Protein AF-A0A956B7N5-F1 (afdb_monomer_lite)

Secondary structure (DSSP, 8-state):
----TTT-HHHHHHHHHT-HHHHHHHHHHHHHHHHHHHHH-EEETTEEEP---SHHHHHHHHHHHHHHHTSHHHHHH--SSS-HHHHHHHHHHHHHHHHHHHTSS----------TTSGGGS------

Structure (mmCIF, N/CA/C/O backbone):
data_AF-A0A956B7N5-F1
#
_entry.id   AF-A0A956B7N5-F1
#
loop_
_atom_site.group_PDB
_atom_site.id
_atom_site.type_symbol
_atom_site.label_atom_id
_atom_site.label_alt_id
_atom_site.label_comp_id
_atom_site.label_asym_id
_atom_site.label_entity_id
_atom_site.label_seq_id
_atom_site.pdbx_PDB_ins_code
_atom_site.Cartn_x
_atom_site.Cartn_y
_atom_site.Cartn_z
_atom_site.occupancy
_atom_site.B_iso_or_equiv
_atom_site.auth_seq_id
_atom_site.auth_comp_id
_atom_site.auth_asym_id
_atom_site.auth_atom_id
_atom_site.pdbx_PDB_model_num
ATOM 1 N N . MET A 1 1 ? -12.404 -10.753 -2.073 1.00 49.00 1 MET A N 1
ATOM 2 C CA . MET A 1 1 ? -13.148 -10.191 -0.926 1.00 49.00 1 MET A CA 1
ATOM 3 C C . MET A 1 1 ? -12.920 -8.699 -0.939 1.00 49.00 1 MET A C 1
ATOM 5 O O . MET A 1 1 ? -11.765 -8.299 -0.972 1.00 49.00 1 MET A O 1
ATOM 9 N N . ASP A 1 2 ? -13.985 -7.905 -0.953 1.00 65.06 2 ASP A N 1
ATOM 10 C CA . ASP A 1 2 ? -13.871 -6.448 -0.880 1.00 65.06 2 ASP A CA 1
ATOM 11 C C . ASP A 1 2 ? -13.526 -6.036 0.564 1.00 65.06 2 ASP A C 1
ATOM 13 O O . ASP A 1 2 ? -14.233 -6.387 1.518 1.00 65.06 2 ASP A O 1
ATOM 17 N N . ALA A 1 3 ? -12.398 -5.347 0.745 1.00 80.06 3 ALA A N 1
ATOM 18 C CA . ALA A 1 3 ? -11.988 -4.741 2.013 1.00 80.06 3 ALA A CA 1
ATOM 19 C C . ALA A 1 3 ? -12.164 -3.221 1.916 1.00 80.06 3 ALA A C 1
ATOM 21 O O . ALA A 1 3 ? -11.206 -2.451 1.948 1.00 80.06 3 ALA A O 1
ATOM 22 N N . ASP A 1 4 ? -13.412 -2.796 1.734 1.00 87.44 4 ASP A N 1
ATOM 23 C CA . ASP A 1 4 ? -13.752 -1.388 1.568 1.00 87.44 4 ASP A CA 1
ATOM 24 C C . ASP A 1 4 ? -13.764 -0.653 2.920 1.00 87.44 4 ASP A C 1
ATOM 26 O O . ASP A 1 4 ? -14.778 -0.585 3.619 1.00 87.44 4 ASP A O 1
ATOM 30 N N . LEU A 1 5 ? -12.617 -0.065 3.270 1.00 90.88 5 LEU A N 1
ATOM 31 C CA . LEU A 1 5 ? -12.435 0.736 4.485 1.00 90.88 5 LEU A CA 1
ATOM 32 C C . LEU A 1 5 ? -13.276 2.026 4.518 1.00 90.88 5 LEU A C 1
ATOM 34 O O . LEU A 1 5 ? -13.346 2.671 5.562 1.00 90.88 5 LEU A O 1
ATOM 38 N N . THR A 1 6 ? -13.888 2.437 3.401 1.00 91.25 6 THR A N 1
ATOM 39 C CA . THR A 1 6 ? -14.749 3.634 3.376 1.00 91.25 6 THR A CA 1
ATOM 40 C C . THR A 1 6 ? -16.164 3.344 3.865 1.00 91.25 6 THR A C 1
ATOM 42 O O . THR A 1 6 ? -16.835 4.233 4.390 1.00 91.25 6 THR A O 1
ATOM 45 N N . ARG A 1 7 ? -16.609 2.087 3.732 1.00 91.06 7 ARG A N 1
ATOM 46 C CA . ARG A 1 7 ? -17.961 1.640 4.095 1.00 91.06 7 ARG A CA 1
ATOM 47 C C . ARG A 1 7 ? -17.998 0.813 5.375 1.00 91.06 7 ARG A C 1
ATOM 49 O O . ARG A 1 7 ? -18.991 0.858 6.094 1.00 91.06 7 ARG A O 1
ATOM 56 N N . ASP A 1 8 ? -16.927 0.086 5.6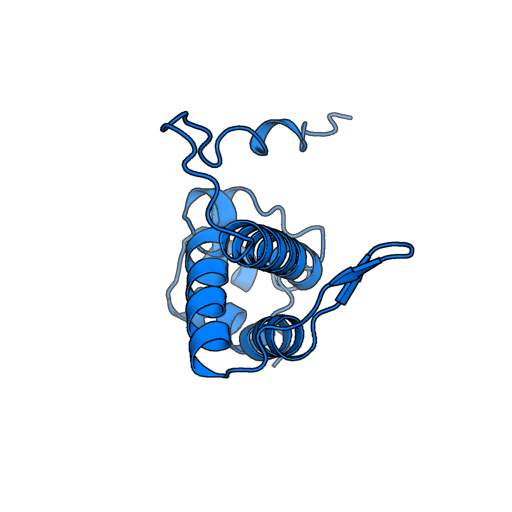79 1.00 94.06 8 ASP A N 1
ATOM 57 C CA . ASP A 1 8 ? -16.821 -0.758 6.871 1.00 94.06 8 ASP A CA 1
ATOM 58 C C . ASP A 1 8 ? -16.052 -0.020 7.984 1.00 94.06 8 ASP A C 1
ATOM 60 O O . ASP A 1 8 ? -14.822 -0.074 8.068 1.00 94.06 8 ASP A O 1
ATOM 64 N N . ARG A 1 9 ? -16.783 0.714 8.837 1.00 94.56 9 ARG A N 1
ATOM 65 C CA . ARG A 1 9 ? -16.188 1.486 9.947 1.00 94.56 9 ARG A CA 1
ATOM 66 C C . ARG A 1 9 ? -15.513 0.599 10.990 1.00 94.56 9 ARG A C 1
ATOM 68 O O . ARG A 1 9 ? -14.458 0.966 11.496 1.00 94.56 9 ARG A O 1
ATOM 75 N N . ALA A 1 10 ? -16.063 -0.585 11.253 1.00 96.00 10 ALA A N 1
ATOM 76 C CA . ALA A 1 10 ? -15.460 -1.533 12.183 1.00 96.00 10 ALA A CA 1
ATOM 77 C C . ALA A 1 10 ? -14.102 -2.027 11.663 1.00 96.00 10 ALA A C 1
ATOM 79 O O . ALA A 1 10 ? -13.125 -2.062 12.416 1.00 96.00 10 ALA A O 1
ATOM 80 N N . LEU A 1 11 ? -14.015 -2.341 10.365 1.00 96.31 11 LEU A N 1
ATOM 81 C CA . LEU A 1 11 ? -12.751 -2.696 9.724 1.00 96.31 11 LEU A CA 1
ATOM 82 C C . LEU A 1 11 ? -11.754 -1.534 9.739 1.00 96.31 11 LEU A C 1
ATOM 84 O O . LEU A 1 11 ? -10.579 -1.767 10.011 1.00 96.31 11 LEU A O 1
ATOM 88 N N . LEU A 1 12 ? -12.199 -0.302 9.475 1.00 96.19 12 LEU A N 1
ATOM 89 C CA . LEU A 1 12 ? -11.347 0.890 9.535 1.00 96.19 12 LEU A CA 1
ATOM 90 C C . LEU A 1 12 ? -10.744 1.098 10.927 1.00 96.19 12 LEU A C 1
ATOM 92 O O . LEU A 1 12 ? -9.540 1.330 11.048 1.00 96.19 12 LEU A O 1
ATOM 96 N N . ASP A 1 13 ? -11.551 0.984 11.975 1.00 97.25 13 ASP A N 1
ATOM 97 C CA . ASP A 1 13 ? -11.079 1.181 13.342 1.00 97.25 13 ASP A CA 1
ATOM 98 C C . ASP A 1 13 ? -10.122 0.062 13.775 1.00 97.25 13 ASP A C 1
ATOM 100 O O . ASP A 1 13 ? -9.075 0.332 14.368 1.00 97.25 13 ASP A O 1
ATOM 104 N N . ALA A 1 14 ? -10.421 -1.191 13.418 1.00 97.50 14 ALA A N 1
ATOM 105 C CA . ALA A 1 14 ? -9.526 -2.325 13.650 1.00 97.50 14 ALA A CA 1
ATOM 106 C C . ALA A 1 14 ? -8.203 -2.184 12.872 1.00 97.50 14 ALA A C 1
ATOM 108 O O . ALA A 1 14 ? -7.122 -2.452 13.403 1.00 97.50 14 ALA A O 1
ATOM 109 N N . PHE A 1 15 ? -8.270 -1.696 11.630 1.00 97.50 15 PHE A N 1
ATOM 110 C CA . PHE A 1 15 ? -7.106 -1.391 10.804 1.00 97.50 15 PHE A CA 1
ATOM 111 C C . PHE A 1 15 ? -6.232 -0.304 11.446 1.00 97.50 15 PHE A C 1
ATOM 113 O O . PHE A 1 15 ? -5.025 -0.496 11.603 1.00 97.50 15 PHE A O 1
ATOM 120 N N . ARG A 1 16 ? -6.832 0.800 11.910 1.00 96.69 16 ARG A N 1
ATOM 121 C CA . ARG A 1 16 ? -6.132 1.879 12.630 1.00 96.69 16 ARG A CA 1
ATOM 122 C C . ARG A 1 16 ? -5.418 1.361 13.877 1.00 96.69 16 ARG A C 1
ATOM 124 O O . ARG A 1 16 ? -4.230 1.636 14.055 1.00 96.69 16 ARG A O 1
ATOM 131 N N . ARG A 1 17 ? -6.094 0.527 14.675 1.00 97.44 17 ARG A N 1
ATOM 132 C CA . ARG A 1 17 ? -5.514 -0.136 15.858 1.00 97.44 17 ARG A CA 1
ATOM 133 C C . ARG A 1 17 ? -4.409 -1.145 15.528 1.00 97.44 17 ARG A C 1
ATOM 135 O O . ARG A 1 17 ? -3.662 -1.531 16.420 1.00 97.44 17 ARG A O 1
ATOM 142 N N . GLY A 1 18 ? -4.255 -1.543 14.264 1.00 97.31 18 GLY A N 1
ATOM 143 C CA . GLY A 1 18 ? -3.255 -2.525 13.844 1.00 97.31 18 GLY A CA 1
ATOM 144 C C . GLY A 1 18 ? -3.634 -3.962 14.182 1.00 97.31 18 GLY A C 1
ATOM 145 O O . GLY A 1 18 ? -2.755 -4.804 14.353 1.00 97.31 18 GLY A O 1
ATOM 146 N N . GLU A 1 19 ? -4.929 -4.258 14.287 1.00 98.38 19 GLU A N 1
ATOM 147 C CA . GLU A 1 19 ? -5.392 -5.615 14.554 1.00 98.38 19 GLU A CA 1
ATOM 148 C C . GLU A 1 19 ? -5.009 -6.557 13.409 1.00 98.38 19 GLU A C 1
ATOM 150 O O . GLU A 1 19 ? -5.345 -6.322 12.245 1.00 98.38 19 GLU A O 1
ATOM 155 N N . ARG A 1 20 ? -4.339 -7.667 13.745 1.00 97.62 20 ARG A N 1
ATOM 156 C CA . ARG A 1 20 ? -3.770 -8.604 12.764 1.00 97.62 20 ARG A CA 1
ATOM 157 C C . ARG A 1 20 ? -4.786 -9.073 11.720 1.00 97.62 20 ARG A C 1
ATOM 159 O O . ARG A 1 20 ? -4.464 -9.101 10.538 1.00 97.62 20 ARG A O 1
ATOM 166 N N . ALA A 1 21 ? -6.007 -9.406 12.139 1.00 97.19 21 ALA A N 1
ATOM 167 C CA . ALA A 1 21 ? -7.054 -9.879 11.232 1.00 97.19 21 ALA A CA 1
ATOM 168 C C . ALA A 1 21 ? -7.506 -8.799 10.231 1.00 97.19 21 ALA A C 1
ATOM 170 O O . ALA A 1 21 ? -7.747 -9.102 9.061 1.00 97.19 21 ALA A O 1
ATOM 171 N N . ALA A 1 22 ? -7.578 -7.535 10.662 1.00 97.50 22 ALA A N 1
ATOM 172 C CA . ALA A 1 22 ? -7.911 -6.417 9.785 1.00 97.50 22 ALA A CA 1
ATOM 173 C C . ALA A 1 22 ? -6.785 -6.152 8.776 1.00 97.50 22 ALA A C 1
ATOM 175 O O . ALA A 1 22 ? -7.054 -6.036 7.581 1.00 97.50 22 ALA A O 1
ATOM 176 N N . LEU A 1 23 ? -5.526 -6.138 9.235 1.00 97.69 23 LEU A N 1
ATOM 177 C CA . LEU A 1 23 ? -4.354 -6.000 8.362 1.00 97.69 23 LEU A CA 1
ATOM 178 C C . LEU A 1 23 ? -4.298 -7.117 7.313 1.00 97.69 23 LEU A C 1
ATOM 180 O O . LEU A 1 23 ? -4.106 -6.844 6.133 1.00 97.69 23 LEU A O 1
ATOM 184 N N . GLU A 1 24 ? -4.523 -8.366 7.721 1.00 97.94 24 GLU A N 1
ATOM 185 C CA . GLU A 1 24 ? -4.544 -9.531 6.830 1.00 97.94 24 GLU A CA 1
ATOM 186 C C . GLU A 1 24 ? -5.658 -9.428 5.776 1.00 97.94 24 GLU A C 1
ATOM 188 O O . GLU A 1 24 ? -5.427 -9.711 4.597 1.00 97.94 24 GLU A O 1
ATOM 193 N N . ARG A 1 25 ? -6.856 -8.973 6.169 1.00 97.38 25 ARG A N 1
ATOM 194 C CA . ARG A 1 25 ? -7.982 -8.758 5.246 1.00 97.38 25 ARG A CA 1
ATOM 195 C C . ARG A 1 25 ? -7.664 -7.674 4.214 1.00 97.38 25 ARG A C 1
ATOM 197 O O . ARG A 1 25 ? -7.897 -7.894 3.026 1.00 97.38 25 ARG A O 1
ATOM 204 N N . VAL A 1 26 ? -7.108 -6.542 4.649 1.00 97.12 26 VAL A N 1
ATOM 205 C CA . VAL A 1 26 ? -6.705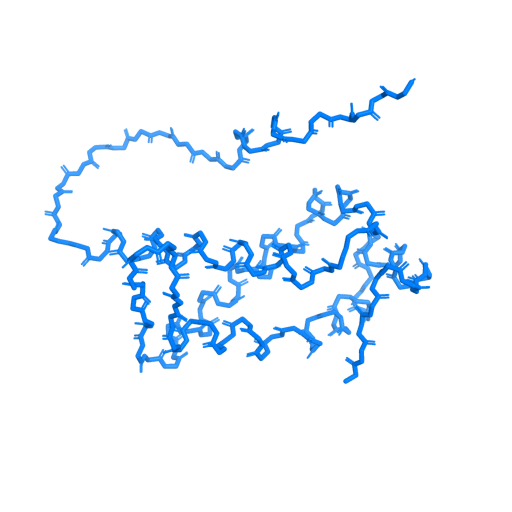 -5.437 3.759 1.00 97.12 26 VAL A CA 1
ATOM 206 C C . VAL A 1 26 ? -5.560 -5.867 2.838 1.00 97.12 26 VAL A C 1
ATOM 208 O O . VAL A 1 26 ? -5.599 -5.588 1.643 1.00 97.12 26 VAL A O 1
ATOM 211 N N . TYR A 1 27 ? -4.577 -6.609 3.356 1.00 97.56 27 TYR A N 1
ATOM 212 C CA . TYR A 1 27 ? -3.475 -7.157 2.565 1.00 97.56 27 TYR A CA 1
ATOM 213 C C . TYR A 1 27 ? -3.988 -8.055 1.437 1.00 97.56 27 TYR A C 1
ATOM 215 O O . TYR A 1 27 ? -3.713 -7.798 0.265 1.00 97.56 27 TYR A O 1
ATOM 223 N N . ARG A 1 28 ? -4.803 -9.065 1.768 1.00 97.00 28 ARG A N 1
ATOM 224 C CA . ARG A 1 28 ? -5.354 -10.006 0.780 1.00 97.00 28 ARG A CA 1
ATOM 225 C C . ARG A 1 28 ? -6.215 -9.324 -0.278 1.00 97.00 28 ARG A C 1
ATOM 227 O O . ARG A 1 28 ? -6.249 -9.790 -1.410 1.00 97.00 28 ARG A O 1
ATOM 234 N N . ALA A 1 29 ? -6.909 -8.245 0.075 1.00 96.62 29 ALA A N 1
ATOM 235 C CA . ALA A 1 29 ? -7.736 -7.505 -0.872 1.00 96.62 29 ALA A CA 1
ATOM 236 C C . ALA A 1 29 ? -6.921 -6.719 -1.912 1.00 96.62 29 ALA A C 1
ATOM 238 O O . ALA A 1 29 ? -7.466 -6.377 -2.960 1.00 96.62 29 ALA A O 1
ATOM 239 N N . HIS A 1 30 ? -5.644 -6.424 -1.644 1.00 97.06 30 HIS A N 1
ATOM 240 C CA . HIS A 1 30 ? -4.867 -5.492 -2.466 1.00 97.06 30 HIS A CA 1
ATOM 241 C C . HIS A 1 30 ? -3.518 -6.010 -2.969 1.00 97.06 30 HIS A C 1
ATOM 243 O O . HIS A 1 30 ? -2.953 -5.404 -3.879 1.00 97.06 30 HIS A O 1
ATOM 249 N N . VAL A 1 31 ? -2.993 -7.109 -2.423 1.00 97.38 31 VAL A N 1
ATOM 250 C CA . VAL A 1 31 ? -1.677 -7.640 -2.812 1.00 97.38 31 VAL A CA 1
ATOM 251 C C . VAL A 1 31 ? -1.573 -7.884 -4.322 1.00 97.38 31 VAL A C 1
ATOM 253 O O . VAL A 1 31 ? -0.607 -7.448 -4.946 1.00 97.38 31 VAL A O 1
ATOM 256 N N . ASP A 1 32 ? -2.606 -8.458 -4.941 1.00 96.44 32 ASP A N 1
ATOM 257 C CA . ASP A 1 32 ? -2.592 -8.751 -6.376 1.00 96.44 32 ASP A CA 1
ATOM 258 C C . ASP A 1 32 ? -2.555 -7.487 -7.244 1.00 96.44 32 ASP A C 1
ATOM 260 O O . ASP A 1 32 ? -1.979 -7.496 -8.330 1.00 96.44 32 ASP A O 1
ATOM 264 N N . ASP A 1 33 ? -3.181 -6.395 -6.799 1.00 96.94 33 ASP A N 1
ATOM 265 C CA . ASP A 1 33 ? -3.151 -5.117 -7.515 1.00 96.94 33 ASP A CA 1
ATOM 266 C C . ASP A 1 33 ? -1.747 -4.507 -7.511 1.00 96.94 33 ASP A C 1
ATOM 268 O O . ASP A 1 33 ? -1.287 -3.993 -8.533 1.00 96.94 33 ASP A O 1
ATOM 272 N N . VAL A 1 34 ? -1.062 -4.591 -6.369 1.00 98.19 34 VAL A N 1
ATOM 273 C CA . VAL A 1 34 ? 0.307 -4.093 -6.200 1.00 98.19 34 VAL A CA 1
ATOM 274 C C . VAL A 1 34 ? 1.279 -4.920 -7.044 1.00 98.19 34 VAL A C 1
ATOM 276 O O . VAL A 1 34 ? 2.038 -4.357 -7.834 1.00 98.19 34 VAL A O 1
ATOM 279 N N . VAL A 1 35 ? 1.195 -6.252 -6.968 1.00 97.44 35 VAL A N 1
ATOM 280 C CA . VAL A 1 35 ? 2.033 -7.154 -7.773 1.00 97.44 35 VAL A CA 1
ATOM 281 C C . VAL A 1 35 ? 1.787 -6.946 -9.269 1.00 97.44 35 VAL A C 1
ATOM 283 O O . VAL A 1 35 ? 2.742 -6.863 -10.042 1.00 97.44 35 VAL A O 1
ATOM 286 N N . ARG A 1 36 ? 0.525 -6.804 -9.704 1.00 96.69 36 ARG A N 1
ATOM 287 C CA . ARG A 1 36 ? 0.198 -6.501 -11.109 1.00 96.69 36 ARG A CA 1
ATOM 288 C C . ARG A 1 36 ? 0.825 -5.188 -11.569 1.00 96.69 36 ARG A C 1
ATOM 290 O O . ARG A 1 36 ? 1.362 -5.141 -12.676 1.00 96.69 36 ARG A O 1
ATOM 297 N N . LEU A 1 37 ? 0.792 -4.147 -10.736 1.00 97.56 37 LEU A N 1
ATOM 298 C CA . LEU A 1 37 ? 1.426 -2.869 -11.054 1.00 97.56 37 LEU A CA 1
ATOM 299 C C . LEU A 1 37 ? 2.938 -3.028 -11.243 1.00 97.56 37 LEU A C 1
ATOM 301 O O . LEU A 1 37 ? 3.470 -2.549 -12.241 1.00 97.56 37 LEU A O 1
ATOM 305 N N . PHE A 1 38 ? 3.631 -3.731 -10.345 1.00 97.69 38 PHE A N 1
ATOM 306 C CA . PHE A 1 38 ? 5.077 -3.942 -10.481 1.00 97.69 38 PHE A CA 1
ATOM 307 C C . PHE A 1 38 ? 5.449 -4.828 -11.667 1.00 97.69 38 PHE A C 1
ATOM 309 O O . PHE A 1 38 ? 6.453 -4.577 -12.333 1.00 97.69 38 PHE A O 1
ATOM 316 N N . ARG A 1 39 ? 4.619 -5.823 -11.986 1.00 96.06 39 ARG A N 1
ATOM 317 C CA . ARG A 1 39 ? 4.849 -6.713 -13.125 1.00 96.06 39 ARG A CA 1
ATOM 318 C C . ARG A 1 39 ? 4.700 -5.994 -14.463 1.00 96.06 39 ARG A C 1
ATOM 320 O O . ARG A 1 39 ? 5.494 -6.227 -15.371 1.00 96.06 39 ARG A O 1
ATOM 327 N N . HIS A 1 40 ? 3.680 -5.150 -14.602 1.00 95.19 40 HIS A N 1
ATOM 328 C CA . HIS A 1 40 ? 3.313 -4.553 -15.890 1.00 95.19 40 HIS A CA 1
ATOM 329 C C . HIS A 1 40 ? 3.792 -3.110 -16.073 1.00 95.19 40 HIS A C 1
ATOM 331 O O . HIS A 1 40 ? 3.817 -2.615 -17.205 1.00 95.19 40 HIS A O 1
ATOM 337 N N . GLY A 1 41 ? 4.184 -2.446 -14.986 1.00 95.12 41 GLY A N 1
ATOM 338 C CA . GLY A 1 41 ? 4.428 -1.013 -14.979 1.00 95.12 41 GLY A CA 1
ATOM 339 C C . GLY A 1 41 ? 3.127 -0.221 -15.124 1.00 95.12 41 GLY A C 1
ATOM 340 O O . GLY A 1 41 ? 2.024 -0.730 -14.908 1.00 95.12 41 GLY A O 1
ATOM 341 N N . PHE A 1 42 ? 3.248 1.054 -15.481 1.00 95.06 42 PHE A N 1
ATOM 342 C CA . PHE A 1 42 ? 2.101 1.945 -15.655 1.00 95.06 42 PHE A CA 1
ATOM 343 C C . PHE A 1 42 ? 2.425 3.106 -16.599 1.00 95.06 42 PHE A C 1
ATOM 345 O O . PHE A 1 42 ? 3.579 3.357 -16.938 1.00 95.06 42 PHE A O 1
ATOM 352 N N . VAL A 1 43 ? 1.387 3.820 -17.027 1.00 93.81 43 VAL A N 1
ATOM 353 C CA . VAL A 1 43 ? 1.511 5.068 -17.789 1.00 93.81 43 VAL A CA 1
ATOM 354 C C . VAL A 1 43 ? 1.315 6.247 -16.838 1.00 93.81 43 VAL A C 1
ATOM 356 O O . VAL A 1 43 ? 0.412 6.220 -15.999 1.00 93.81 43 VAL A O 1
ATOM 359 N N . ALA A 1 44 ? 2.165 7.265 -16.961 1.00 87.12 44 ALA A N 1
ATOM 360 C CA . ALA A 1 44 ? 2.102 8.508 -16.203 1.00 87.12 44 ALA A CA 1
ATOM 361 C C . ALA A 1 44 ? 2.235 9.695 -17.168 1.00 87.12 44 ALA A C 1
ATOM 363 O O . ALA A 1 44 ? 3.332 10.022 -17.619 1.00 87.12 44 ALA A O 1
ATOM 364 N N . GLY A 1 45 ? 1.102 10.315 -17.511 1.00 90.12 45 GLY A N 1
ATOM 365 C CA . GLY A 1 45 ? 1.051 11.309 -18.585 1.00 90.12 45 GLY A CA 1
ATOM 366 C C . GLY A 1 45 ? 1.437 10.677 -19.923 1.00 90.12 45 GLY A C 1
ATOM 367 O O . GLY A 1 45 ? 0.871 9.657 -20.308 1.00 90.12 45 GLY A O 1
ATOM 368 N N . GLU A 1 46 ? 2.424 11.259 -20.599 1.00 90.25 46 GLU A N 1
ATOM 369 C CA . GLU A 1 46 ? 2.956 10.761 -21.877 1.00 90.25 46 GLU A CA 1
ATOM 370 C C . GLU A 1 46 ? 4.051 9.692 -21.703 1.00 90.25 46 GLU A C 1
ATOM 372 O O . GLU A 1 46 ? 4.439 9.031 -22.665 1.00 90.25 46 GLU A O 1
ATOM 377 N N . ALA A 1 47 ? 4.549 9.486 -20.478 1.00 89.62 47 ALA A N 1
ATOM 378 C CA . ALA A 1 47 ? 5.634 8.553 -20.200 1.00 89.62 47 ALA A CA 1
ATOM 379 C C . ALA A 1 47 ? 5.120 7.164 -19.787 1.00 89.62 47 ALA A C 1
ATOM 381 O O . ALA A 1 47 ? 4.151 7.024 -19.033 1.00 89.62 47 ALA A O 1
ATOM 382 N N . ARG A 1 48 ? 5.826 6.114 -20.224 1.00 93.44 48 ARG A N 1
ATOM 383 C CA . ARG A 1 48 ? 5.612 4.733 -19.769 1.00 93.44 48 ARG A CA 1
ATOM 384 C C . ARG A 1 48 ? 6.694 4.335 -18.769 1.00 93.44 48 ARG A C 1
ATOM 386 O O . ARG A 1 48 ? 7.874 4.325 -19.102 1.00 93.44 48 ARG A O 1
ATOM 393 N N . VAL A 1 49 ? 6.277 3.949 -17.568 1.00 93.25 49 VAL A N 1
ATOM 394 C CA . VAL A 1 49 ? 7.146 3.352 -16.549 1.00 93.25 49 VAL A CA 1
ATOM 395 C C . VAL A 1 49 ? 7.156 1.841 -16.759 1.00 93.25 49 VAL A C 1
ATOM 397 O O . VAL A 1 49 ? 6.097 1.209 -16.776 1.00 93.25 49 VAL A O 1
ATOM 400 N N . ALA A 1 50 ? 8.341 1.263 -16.954 1.00 93.62 50 ALA A N 1
ATOM 401 C CA . ALA A 1 50 ? 8.505 -0.176 -17.133 1.00 93.62 50 ALA A CA 1
ATOM 402 C C . ALA A 1 50 ? 8.213 -0.948 -15.832 1.00 93.62 50 ALA A C 1
ATOM 404 O O . ALA A 1 50 ? 8.422 -0.438 -14.735 1.00 93.62 50 ALA A O 1
ATOM 405 N N . GLY A 1 51 ? 7.730 -2.185 -15.960 1.00 94.69 51 GLY A N 1
ATOM 406 C CA . GLY A 1 51 ? 7.654 -3.123 -14.837 1.00 94.69 51 GLY A CA 1
ATOM 407 C C . GLY A 1 51 ? 9.012 -3.764 -14.526 1.00 94.69 51 GLY A C 1
ATOM 408 O O . GLY A 1 51 ? 9.975 -3.590 -15.270 1.00 94.69 51 GLY A O 1
ATOM 409 N N . LEU A 1 52 ? 9.081 -4.544 -13.447 1.00 90.69 52 LEU A N 1
ATOM 410 C CA . LEU A 1 52 ? 10.320 -5.187 -12.984 1.00 90.69 52 LEU A CA 1
ATOM 411 C C . LEU A 1 52 ? 10.671 -6.477 -13.741 1.00 90.69 52 LEU A C 1
ATOM 413 O O . LEU A 1 52 ? 11.802 -6.943 -13.636 1.00 90.69 52 LEU A O 1
ATOM 417 N N . GLY A 1 53 ? 9.723 -7.059 -14.486 1.00 81.31 53 GLY A N 1
ATOM 418 C CA . GLY A 1 53 ? 9.907 -8.262 -15.316 1.00 81.31 53 GLY A CA 1
ATOM 419 C C . GLY A 1 53 ? 10.115 -9.579 -14.552 1.00 81.31 53 GLY A C 1
ATOM 420 O O . GLY A 1 53 ? 9.767 -10.634 -15.074 1.00 81.31 53 GLY A O 1
ATOM 421 N N . ASP A 1 54 ? 10.613 -9.511 -13.320 1.00 89.50 54 ASP A N 1
ATOM 422 C CA . ASP A 1 54 ? 10.906 -10.632 -12.429 1.00 89.50 54 ASP A CA 1
ATOM 423 C C . ASP A 1 54 ? 9.950 -10.674 -11.222 1.00 89.50 54 ASP A C 1
ATOM 425 O O . ASP A 1 54 ? 9.598 -9.633 -10.658 1.00 89.50 54 ASP A O 1
ATOM 429 N N . LEU A 1 55 ? 9.520 -11.879 -10.832 1.00 91.00 55 LEU A N 1
ATOM 430 C CA . LEU A 1 55 ? 8.542 -12.071 -9.759 1.00 91.00 55 LEU A CA 1
ATOM 431 C C . LEU A 1 55 ? 9.143 -11.794 -8.380 1.00 91.00 55 LEU A C 1
ATOM 433 O O . LEU A 1 55 ? 8.475 -11.153 -7.569 1.00 91.00 55 LEU A O 1
ATOM 437 N N . ASP A 1 56 ? 10.382 -12.212 -8.125 1.00 93.88 56 ASP A N 1
ATOM 438 C CA . ASP A 1 56 ? 11.010 -12.046 -6.811 1.00 93.88 56 ASP A CA 1
ATOM 439 C C . ASP A 1 56 ? 11.172 -10.560 -6.478 1.00 93.88 56 ASP A C 1
ATOM 441 O O . ASP A 1 56 ? 10.748 -10.107 -5.413 1.00 93.88 56 ASP A O 1
ATOM 445 N N . ARG A 1 57 ? 11.627 -9.758 -7.449 1.00 93.25 57 ARG A N 1
ATOM 446 C CA . ARG A 1 57 ? 11.668 -8.289 -7.328 1.00 93.25 57 ARG A CA 1
ATOM 447 C C . ARG A 1 57 ? 10.291 -7.659 -7.111 1.00 93.25 57 ARG A C 1
ATOM 449 O O . ARG A 1 57 ? 10.174 -6.658 -6.405 1.00 93.25 57 ARG A O 1
ATOM 456 N N . CYS A 1 58 ? 9.238 -8.208 -7.722 1.00 96.12 58 CYS A N 1
ATOM 457 C CA . CYS A 1 58 ? 7.875 -7.726 -7.485 1.00 96.12 58 CYS A CA 1
ATOM 458 C C . CYS A 1 58 ? 7.426 -8.009 -6.048 1.00 96.12 58 CYS A C 1
ATOM 460 O O . CYS A 1 58 ? 6.796 -7.149 -5.433 1.00 96.12 58 CYS A O 1
ATOM 462 N N . LEU A 1 59 ? 7.724 -9.197 -5.516 1.00 95.62 59 LEU A N 1
ATOM 463 C CA . LEU A 1 59 ? 7.354 -9.588 -4.155 1.00 95.62 59 LEU A CA 1
ATOM 464 C C . LEU A 1 59 ? 8.124 -8.780 -3.105 1.00 95.62 59 LEU A C 1
ATOM 466 O O . LEU A 1 59 ? 7.514 -8.331 -2.135 1.00 95.62 59 LEU A O 1
ATOM 470 N N . GLU A 1 60 ? 9.411 -8.521 -3.341 1.00 95.69 60 GLU A N 1
ATOM 471 C CA . GLU A 1 60 ? 10.253 -7.647 -2.515 1.00 95.69 60 GLU A CA 1
ATOM 472 C C . GLU A 1 60 ? 9.642 -6.241 -2.391 1.00 95.69 60 GLU A C 1
ATOM 474 O O . GLU A 1 60 ? 9.270 -5.815 -1.297 1.00 95.69 60 GLU A O 1
ATOM 479 N N . LEU A 1 61 ? 9.407 -5.551 -3.515 1.00 96.62 61 LEU A N 1
ATOM 480 C CA . LEU A 1 61 ? 8.804 -4.212 -3.479 1.00 96.62 61 LEU A CA 1
ATOM 481 C C . LEU A 1 61 ? 7.370 -4.223 -2.933 1.00 96.62 61 LEU A C 1
ATOM 483 O O . LEU A 1 61 ? 6.916 -3.244 -2.339 1.00 96.62 61 LEU A O 1
ATOM 487 N N . THR A 1 62 ? 6.633 -5.319 -3.122 1.00 98.06 62 THR A N 1
ATOM 488 C CA . THR A 1 62 ? 5.298 -5.475 -2.531 1.00 98.06 62 THR A CA 1
ATOM 489 C C . THR A 1 62 ? 5.380 -5.495 -1.009 1.00 98.06 62 THR A C 1
ATOM 491 O O . THR A 1 62 ? 4.560 -4.849 -0.357 1.00 98.06 62 THR A O 1
ATOM 494 N N . GLN A 1 63 ? 6.371 -6.176 -0.429 1.00 97.00 63 GLN A N 1
ATOM 495 C CA . GLN A 1 63 ? 6.589 -6.152 1.014 1.00 97.00 63 GLN A CA 1
ATOM 496 C C . GLN A 1 63 ? 6.835 -4.720 1.507 1.00 97.00 63 GLN A C 1
ATOM 498 O O . GLN A 1 63 ? 6.161 -4.287 2.443 1.00 97.00 63 GLN A O 1
ATOM 503 N N . ASP A 1 64 ? 7.690 -3.953 0.828 1.00 97.69 64 ASP A N 1
ATOM 504 C CA . ASP A 1 64 ? 7.974 -2.555 1.178 1.00 97.69 64 ASP A CA 1
ATOM 505 C C . ASP A 1 64 ? 6.734 -1.656 1.131 1.00 97.69 64 ASP A C 1
ATOM 507 O O . ASP A 1 64 ? 6.536 -0.812 2.013 1.00 97.69 64 ASP A O 1
ATOM 511 N N . VAL A 1 65 ? 5.859 -1.851 0.137 1.00 98.19 65 VAL A N 1
ATOM 512 C CA . VAL A 1 65 ? 4.574 -1.138 0.056 1.00 98.19 65 VAL A CA 1
ATOM 513 C C . VAL A 1 65 ? 3.762 -1.365 1.326 1.00 98.19 65 VAL A C 1
ATOM 515 O O . VAL A 1 65 ? 3.291 -0.401 1.932 1.00 98.19 65 VAL A O 1
ATOM 518 N N . PHE A 1 66 ? 3.606 -2.622 1.746 1.00 97.94 66 PHE A N 1
ATOM 519 C CA . PHE A 1 66 ? 2.797 -2.952 2.916 1.00 97.94 66 PHE A CA 1
ATOM 520 C C . PHE A 1 66 ? 3.476 -2.572 4.233 1.00 97.94 66 PHE A C 1
ATOM 522 O O . PHE A 1 66 ? 2.775 -2.138 5.142 1.00 97.94 66 PHE A O 1
ATOM 529 N N . LEU A 1 67 ? 4.808 -2.622 4.335 1.00 97.56 67 LEU A N 1
ATOM 530 C CA . LEU A 1 67 ? 5.535 -2.101 5.499 1.00 97.56 67 LEU A CA 1
ATOM 531 C C . LEU A 1 67 ? 5.268 -0.602 5.702 1.00 97.56 67 LEU A C 1
ATOM 533 O O . LEU A 1 67 ? 4.986 -0.166 6.819 1.00 97.56 67 LEU A O 1
ATOM 537 N N . ARG A 1 68 ? 5.284 0.186 4.619 1.00 97.19 68 ARG A N 1
ATOM 538 C CA . ARG A 1 68 ? 4.976 1.626 4.663 1.00 97.19 68 ARG A CA 1
ATOM 539 C C . ARG A 1 68 ? 3.497 1.881 4.952 1.00 97.19 68 ARG A C 1
ATOM 541 O O . ARG A 1 68 ? 3.167 2.625 5.878 1.00 97.19 68 ARG A O 1
ATOM 548 N N . ALA A 1 69 ? 2.611 1.242 4.189 1.00 97.00 69 ALA A N 1
ATOM 549 C CA . ALA A 1 69 ? 1.165 1.454 4.256 1.00 97.00 69 ALA A CA 1
ATOM 550 C C . ALA A 1 69 ? 0.543 0.963 5.572 1.00 97.00 69 ALA A C 1
ATOM 552 O O . ALA A 1 69 ? -0.469 1.505 6.019 1.00 97.00 69 ALA A O 1
ATOM 553 N N . PHE A 1 70 ? 1.142 -0.053 6.200 1.00 97.69 70 PHE A N 1
A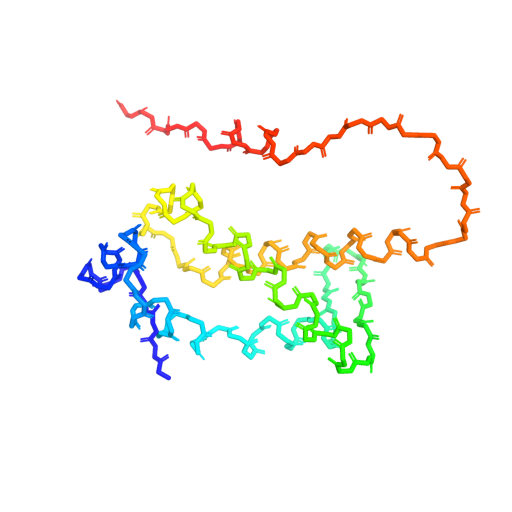TOM 554 C CA . PHE A 1 70 ? 0.728 -0.568 7.502 1.00 97.69 70 PHE A CA 1
ATOM 555 C C . PHE A 1 70 ? 1.602 -0.038 8.637 1.00 97.69 70 PHE A C 1
ATOM 557 O O . PHE A 1 70 ? 1.512 -0.563 9.739 1.00 97.69 70 PHE A O 1
ATOM 564 N N . SER A 1 71 ? 2.418 0.998 8.445 1.00 97.12 71 SER A N 1
ATOM 565 C CA . SER A 1 71 ? 3.084 1.650 9.579 1.00 97.12 71 SER A CA 1
ATOM 566 C C . SER A 1 71 ? 2.046 2.281 10.529 1.00 97.12 71 SER A C 1
ATOM 568 O O . SER A 1 71 ? 0.989 2.719 10.066 1.00 97.12 71 SER A O 1
ATOM 570 N N . PRO A 1 72 ? 2.298 2.361 11.852 1.00 96.56 72 PRO A N 1
ATOM 571 C CA . PRO A 1 72 ? 1.352 2.975 12.790 1.00 96.56 72 PRO A CA 1
ATOM 572 C C . PRO A 1 72 ? 0.898 4.379 12.364 1.00 96.56 72 PRO A C 1
ATOM 574 O O . PRO A 1 72 ? -0.295 4.670 12.402 1.00 96.56 72 PRO A O 1
ATOM 577 N N . ALA A 1 73 ? 1.830 5.206 11.877 1.00 94.25 73 ALA A N 1
ATOM 578 C CA . ALA A 1 73 ? 1.543 6.549 11.380 1.00 94.25 73 ALA A CA 1
ATOM 579 C C . ALA A 1 73 ? 0.637 6.535 10.136 1.00 94.25 73 ALA A C 1
ATOM 581 O O . ALA A 1 73 ? -0.358 7.256 10.095 1.00 94.25 73 ALA A O 1
ATOM 582 N N . ALA A 1 74 ? 0.930 5.680 9.148 1.00 94.19 74 ALA A N 1
ATOM 583 C CA . ALA A 1 74 ? 0.121 5.564 7.934 1.00 94.19 74 ALA A CA 1
ATOM 584 C C . ALA A 1 74 ? -1.314 5.109 8.231 1.00 94.19 74 ALA A C 1
ATOM 586 O O . ALA A 1 74 ? -2.268 5.670 7.692 1.00 94.19 74 ALA A O 1
ATOM 587 N N . ARG A 1 75 ? -1.480 4.121 9.119 1.00 95.81 75 ARG A N 1
ATOM 588 C CA . ARG A 1 75 ? -2.813 3.627 9.489 1.00 95.81 75 ARG A CA 1
ATOM 589 C C . ARG A 1 75 ? -3.607 4.676 10.257 1.00 95.81 75 ARG A C 1
ATOM 591 O O . ARG A 1 75 ? -4.778 4.868 9.950 1.00 95.81 75 ARG A O 1
ATOM 598 N N . ALA A 1 76 ? -2.977 5.362 11.213 1.00 92.00 76 ALA A N 1
ATOM 599 C CA . ALA A 1 76 ? -3.616 6.425 11.986 1.00 92.00 76 ALA A CA 1
ATOM 600 C C . ALA A 1 76 ? -4.026 7.622 11.110 1.00 92.00 76 ALA A C 1
ATOM 602 O O . ALA A 1 76 ? -5.098 8.183 11.315 1.00 92.00 76 ALA A O 1
ATOM 603 N N . GLY A 1 77 ? -3.203 7.981 10.119 1.00 90.00 77 GLY A N 1
ATOM 604 C CA . GLY A 1 77 ? -3.458 9.105 9.214 1.00 90.00 77 GLY A CA 1
ATOM 605 C C . GLY A 1 77 ? -4.480 8.833 8.105 1.00 90.00 77 GLY A C 1
ATOM 606 O O . GLY A 1 77 ? -4.937 9.773 7.461 1.00 90.00 77 GLY A O 1
ATOM 607 N N . TYR A 1 78 ? -4.859 7.578 7.853 1.00 91.06 78 TYR A N 1
ATOM 608 C CA . TYR A 1 78 ? -5.863 7.263 6.838 1.00 91.06 78 TYR A CA 1
ATOM 609 C C . TYR A 1 78 ? -7.276 7.578 7.351 1.00 91.06 78 TYR A C 1
ATOM 611 O O . TYR A 1 78 ? -7.751 6.968 8.311 1.00 91.06 78 TYR A O 1
ATOM 619 N N . ASP A 1 79 ? -7.956 8.524 6.698 1.00 87.50 79 ASP A N 1
ATOM 620 C CA . ASP A 1 79 ? -9.253 9.085 7.106 1.00 87.50 79 ASP A CA 1
ATOM 621 C C . ASP A 1 79 ? -10.458 8.154 6.856 1.00 87.50 79 ASP A C 1
ATOM 623 O O . ASP A 1 79 ? -11.473 8.252 7.550 1.00 87.50 79 ASP A O 1
A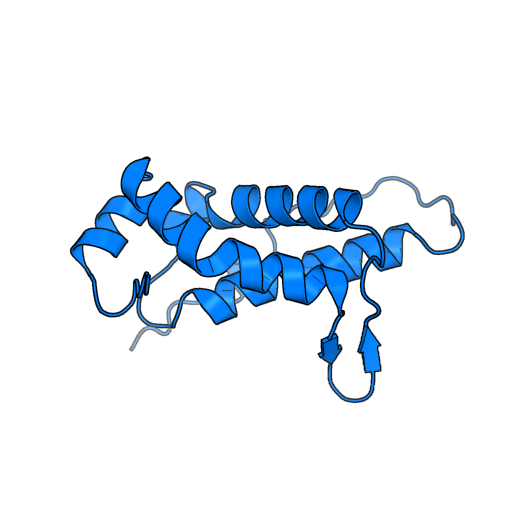TOM 627 N N . GLY A 1 80 ? -10.335 7.209 5.920 1.00 91.25 80 GLY A N 1
ATOM 628 C CA . GLY A 1 80 ? -11.435 6.345 5.491 1.00 91.25 80 GLY A CA 1
ATOM 629 C C . GLY A 1 80 ? -12.537 7.086 4.727 1.00 91.25 80 GLY A C 1
ATOM 630 O O . GLY A 1 80 ? -13.686 6.643 4.748 1.00 91.25 80 GLY A O 1
ATOM 631 N N . LEU A 1 81 ? -12.217 8.219 4.097 1.00 91.06 81 LEU A N 1
ATOM 632 C CA . LEU A 1 81 ? -13.110 8.971 3.210 1.00 91.06 81 LEU A CA 1
ATOM 633 C C . LEU A 1 81 ? -12.869 8.614 1.742 1.00 91.06 81 LEU A C 1
ATOM 635 O O . LEU A 1 81 ? -13.804 8.562 0.945 1.00 91.06 81 LEU A O 1
ATOM 639 N N . ARG A 1 82 ? -11.611 8.354 1.380 1.00 90.88 82 ARG A N 1
ATOM 640 C CA . ARG A 1 82 ? -11.208 7.971 0.020 1.00 90.88 82 ARG A CA 1
ATOM 641 C C . ARG A 1 82 ? -10.951 6.471 -0.043 1.00 90.88 82 ARG A C 1
ATOM 643 O O . ARG A 1 82 ? -10.452 5.937 0.935 1.00 90.88 82 ARG A O 1
ATOM 650 N N . PRO A 1 83 ? -11.212 5.785 -1.170 1.00 92.81 83 PRO A N 1
ATOM 651 C CA . PRO A 1 83 ? -10.879 4.370 -1.300 1.00 92.81 83 PRO A CA 1
ATOM 652 C C . PRO A 1 83 ? -9.393 4.095 -1.014 1.00 92.81 83 PRO A C 1
ATOM 654 O O . PRO A 1 83 ? -8.517 4.847 -1.447 1.00 92.81 83 PRO A O 1
ATOM 657 N N . TYR A 1 84 ? -9.100 2.982 -0.336 1.00 94.31 84 TYR A N 1
ATOM 658 C CA . TYR A 1 84 ? -7.735 2.649 0.092 1.00 94.31 84 TYR A CA 1
ATOM 659 C C . TYR A 1 84 ? -6.815 2.284 -1.080 1.00 94.31 84 TYR A C 1
ATOM 661 O O . TYR A 1 84 ? -5.628 2.607 -1.088 1.00 94.31 84 TYR A O 1
ATOM 669 N N . ARG A 1 85 ? -7.371 1.648 -2.119 1.00 94.62 85 ARG A N 1
ATOM 670 C CA . ARG A 1 85 ? -6.617 1.175 -3.287 1.00 94.62 85 ARG A CA 1
ATOM 671 C C . ARG A 1 85 ? -5.826 2.295 -3.992 1.00 94.62 85 ARG A C 1
ATOM 673 O O . ARG A 1 85 ? -4.626 2.115 -4.173 1.00 94.62 85 ARG A O 1
ATOM 680 N N . PRO A 1 86 ? -6.409 3.452 -4.372 1.00 93.62 86 PRO A N 1
ATOM 681 C CA . PRO A 1 86 ? -5.647 4.585 -4.907 1.00 93.62 86 PRO A CA 1
ATOM 682 C C . PRO A 1 86 ? -4.496 5.060 -4.012 1.00 93.62 86 PRO A C 1
ATOM 684 O O . PRO A 1 86 ? -3.414 5.349 -4.522 1.00 93.62 86 PRO A O 1
ATOM 687 N N . TYR A 1 87 ? -4.710 5.119 -2.693 1.00 93.12 87 TYR A N 1
ATOM 688 C CA . TYR A 1 87 ? -3.669 5.477 -1.726 1.00 93.12 87 TYR A CA 1
ATOM 689 C C . TYR A 1 87 ? -2.507 4.472 -1.762 1.00 93.12 87 TYR A C 1
ATOM 691 O O . TYR A 1 87 ? -1.352 4.870 -1.916 1.00 93.12 87 TYR A O 1
ATOM 699 N N . LEU A 1 88 ? -2.816 3.174 -1.726 1.00 96.31 88 LEU A N 1
ATOM 700 C CA . LEU A 1 88 ? -1.821 2.106 -1.775 1.00 96.31 88 LEU A CA 1
ATOM 701 C C . LEU A 1 88 ? -1.045 2.089 -3.102 1.00 96.31 88 LEU A C 1
ATOM 703 O O . LEU A 1 88 ? 0.180 1.977 -3.114 1.00 96.31 88 LEU A O 1
ATOM 707 N N . LEU A 1 89 ? -1.742 2.258 -4.231 1.00 96.25 89 LEU A N 1
ATOM 708 C CA . LEU A 1 89 ? -1.106 2.294 -5.549 1.00 96.25 89 LEU A CA 1
ATOM 709 C C . LEU A 1 89 ? -0.210 3.521 -5.735 1.00 96.25 89 LEU A C 1
ATOM 711 O O . LEU A 1 89 ? 0.751 3.443 -6.495 1.00 96.25 89 LEU A O 1
ATOM 715 N N . ARG A 1 90 ? -0.470 4.639 -5.043 1.00 95.62 90 ARG A N 1
ATOM 716 C CA . ARG A 1 90 ? 0.451 5.787 -5.037 1.00 95.62 90 ARG A CA 1
ATOM 717 C C . ARG A 1 90 ? 1.789 5.421 -4.392 1.00 95.62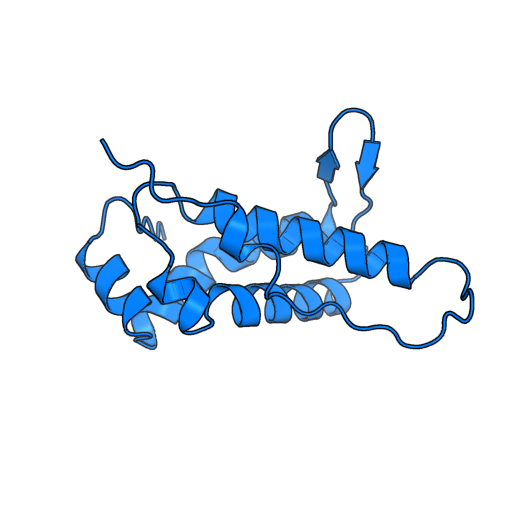 90 ARG A C 1
ATOM 719 O O . ARG A 1 90 ? 2.826 5.692 -4.988 1.00 95.62 90 ARG A O 1
ATOM 726 N N . ILE A 1 91 ? 1.764 4.746 -3.240 1.00 96.56 91 ILE A N 1
ATOM 727 C CA . ILE A 1 91 ? 2.981 4.255 -2.569 1.00 96.56 91 ILE A CA 1
ATOM 728 C C . ILE A 1 91 ? 3.750 3.302 -3.493 1.00 96.56 91 ILE A C 1
ATOM 730 O O . ILE A 1 91 ? 4.955 3.465 -3.676 1.00 96.56 91 ILE A O 1
ATOM 734 N N . ALA A 1 92 ? 3.048 2.357 -4.128 1.00 97.94 92 ALA A N 1
ATOM 735 C CA . ALA A 1 92 ? 3.655 1.410 -5.062 1.00 97.94 92 ALA A CA 1
ATOM 736 C C . ALA A 1 92 ? 4.307 2.106 -6.270 1.00 97.94 92 ALA A C 1
ATOM 738 O O . ALA A 1 92 ? 5.439 1.794 -6.626 1.00 97.94 92 ALA A O 1
ATOM 739 N 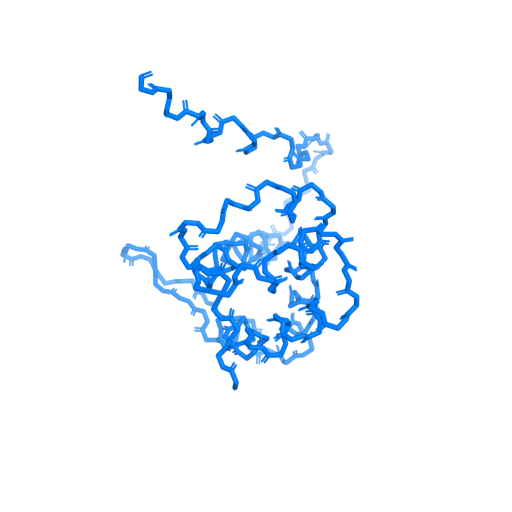N . ARG A 1 93 ? 3.637 3.089 -6.883 1.00 97.56 93 ARG A N 1
ATOM 740 C CA . ARG A 1 93 ? 4.196 3.848 -8.015 1.00 97.56 93 ARG A CA 1
ATOM 741 C C . ARG A 1 93 ? 5.479 4.582 -7.641 1.00 97.56 93 ARG A C 1
ATOM 743 O O . ARG A 1 93 ? 6.443 4.494 -8.396 1.00 97.56 93 ARG A O 1
ATOM 750 N N . ASN A 1 94 ? 5.489 5.263 -6.494 1.00 96.06 94 ASN A N 1
ATOM 751 C CA . ASN A 1 94 ? 6.666 5.989 -6.016 1.00 96.06 94 ASN A CA 1
ATOM 752 C C . ASN A 1 94 ? 7.844 5.026 -5.811 1.00 96.06 94 ASN A C 1
ATOM 754 O O . ASN A 1 94 ? 8.915 5.243 -6.368 1.00 96.06 94 ASN A O 1
ATOM 758 N N . LEU A 1 95 ? 7.603 3.895 -5.140 1.00 96.12 95 LEU A N 1
ATOM 759 C CA . LEU A 1 95 ? 8.610 2.850 -4.945 1.00 96.12 95 LEU A CA 1
ATOM 760 C C . LEU A 1 95 ? 9.170 2.287 -6.258 1.00 96.12 95 LEU A C 1
ATOM 762 O O . LEU A 1 95 ? 10.379 2.094 -6.371 1.00 96.12 95 LEU A O 1
ATOM 766 N N . LEU A 1 96 ? 8.321 2.041 -7.264 1.00 95.81 96 LEU A N 1
ATOM 767 C CA . LEU A 1 96 ? 8.792 1.559 -8.566 1.00 95.81 96 LEU A CA 1
ATOM 768 C C . LEU A 1 96 ? 9.685 2.594 -9.257 1.00 95.81 96 LEU A C 1
ATOM 770 O O . LEU A 1 96 ? 10.726 2.239 -9.803 1.00 95.81 96 LEU A O 1
ATOM 774 N N . ILE A 1 97 ? 9.292 3.870 -9.227 1.00 93.94 97 ILE A N 1
ATOM 775 C CA . ILE A 1 97 ? 10.079 4.962 -9.810 1.00 93.94 97 ILE A CA 1
ATOM 776 C C . ILE A 1 97 ? 11.448 5.050 -9.129 1.00 93.94 97 ILE A C 1
ATOM 778 O O . ILE A 1 97 ? 12.464 5.092 -9.822 1.00 93.94 97 ILE A O 1
ATOM 782 N N . ASP A 1 98 ? 11.484 5.024 -7.798 1.00 92.19 98 ASP A N 1
ATOM 783 C CA . ASP A 1 98 ? 12.728 5.083 -7.028 1.00 92.19 98 ASP A CA 1
ATOM 784 C C . ASP A 1 98 ? 13.635 3.889 -7.351 1.00 92.19 98 ASP A C 1
ATOM 786 O O . ASP A 1 98 ? 14.826 4.053 -7.622 1.00 92.19 98 ASP A O 1
ATOM 790 N N . ARG A 1 99 ? 13.058 2.684 -7.432 1.00 91.69 99 ARG A N 1
ATOM 791 C CA . ARG A 1 99 ? 13.784 1.455 -7.774 1.00 91.69 99 ARG A CA 1
ATOM 792 C C . ARG A 1 99 ? 14.383 1.478 -9.179 1.00 91.69 99 ARG A C 1
ATOM 794 O O . ARG A 1 99 ? 15.475 0.943 -9.376 1.00 91.69 99 ARG A O 1
ATOM 801 N N . LEU A 1 100 ? 13.677 2.056 -10.150 1.00 89.69 100 LEU A N 1
ATOM 802 C CA . LEU A 1 100 ? 14.166 2.196 -11.524 1.00 89.69 100 LEU A CA 1
ATOM 803 C C . LEU A 1 100 ? 15.239 3.285 -11.637 1.00 89.69 100 LEU A C 1
ATOM 805 O O . LEU A 1 100 ? 16.199 3.103 -12.379 1.00 89.69 100 LEU A O 1
ATOM 809 N N . ARG A 1 101 ? 15.120 4.379 -10.872 1.00 87.75 101 ARG A N 1
ATOM 810 C CA . ARG A 1 101 ? 16.150 5.431 -10.790 1.00 87.75 101 ARG A CA 1
ATOM 811 C C . ARG A 1 101 ? 17.452 4.904 -10.193 1.00 87.75 101 ARG A C 1
ATOM 813 O O . ARG A 1 101 ? 18.513 5.170 -10.746 1.00 87.75 101 ARG A O 1
ATOM 820 N N . ALA A 1 102 ? 17.366 4.116 -9.121 1.00 85.06 102 ALA A N 1
ATOM 821 C CA . ALA A 1 102 ? 18.525 3.501 -8.474 1.00 85.06 102 ALA A CA 1
ATOM 822 C C . ALA A 1 102 ? 19.235 2.450 -9.351 1.00 85.06 102 ALA A C 1
ATOM 824 O O . ALA A 1 102 ? 20.393 2.137 -9.107 1.00 85.06 102 ALA A O 1
ATOM 825 N N . GLY A 1 103 ? 18.549 1.899 -10.359 1.00 72.00 103 GLY A N 1
ATOM 826 C CA . GLY A 1 103 ? 19.109 0.942 -11.320 1.00 72.00 103 GLY A CA 1
ATOM 827 C C . GLY A 1 103 ? 19.654 1.559 -12.615 1.00 72.00 103 GLY A C 1
ATOM 828 O O . GLY A 1 103 ? 19.991 0.805 -13.527 1.00 72.00 103 GLY A O 1
ATOM 829 N N . GLY A 1 104 ? 19.697 2.894 -12.737 1.00 56.09 104 GLY A N 1
ATOM 830 C CA . GLY A 1 104 ? 20.406 3.586 -13.823 1.00 56.09 104 GLY A CA 1
ATOM 831 C C . GLY A 1 104 ? 21.932 3.414 -13.717 1.00 56.09 104 GLY A C 1
ATOM 832 O O . GLY A 1 104 ? 22.394 2.842 -12.732 1.00 56.09 104 GLY A O 1
ATOM 833 N N . PRO A 1 105 ? 22.731 3.880 -14.705 1.00 39.22 105 PRO A N 1
ATOM 834 C CA . PRO A 1 105 ? 24.191 3.803 -14.631 1.00 39.22 105 PRO A CA 1
ATOM 835 C C . PRO A 1 105 ? 24.651 4.341 -13.277 1.00 39.22 105 PRO A C 1
ATOM 837 O O . PRO A 1 105 ? 24.262 5.453 -12.922 1.00 39.22 105 PRO A O 1
ATOM 840 N N . GLU A 1 106 ? 25.406 3.541 -12.519 1.00 39.75 106 GLU A N 1
ATOM 841 C CA . GLU A 1 106 ? 25.887 3.897 -11.184 1.00 39.75 106 GLU A CA 1
ATOM 842 C C . GLU A 1 106 ? 26.683 5.205 -11.263 1.00 39.75 106 GLU A C 1
ATOM 844 O O . GLU A 1 106 ? 27.867 5.226 -11.595 1.00 39.75 106 GLU A O 1
ATOM 849 N N . VAL A 1 107 ? 26.020 6.326 -10.983 1.00 39.81 107 VAL A N 1
ATOM 850 C CA . VAL A 1 107 ? 26.695 7.581 -10.681 1.00 39.81 107 VAL A CA 1
ATOM 851 C C . VAL A 1 107 ? 26.958 7.541 -9.179 1.00 39.81 107 VAL A C 1
ATOM 853 O O . VAL A 1 107 ? 25.993 7.498 -8.412 1.00 39.81 107 VAL A O 1
ATOM 856 N N . PRO A 1 108 ? 28.223 7.534 -8.725 1.00 35.09 108 PRO A N 1
ATOM 857 C CA . PRO A 1 108 ? 28.523 7.559 -7.303 1.00 35.09 108 PRO A CA 1
ATOM 858 C C . PRO A 1 108 ? 28.041 8.899 -6.751 1.00 35.09 108 PRO A C 1
ATOM 860 O O . PRO A 1 108 ? 28.619 9.939 -7.071 1.00 35.09 108 PRO A O 1
ATOM 863 N N . LEU A 1 109 ? 26.974 8.897 -5.952 1.00 42.38 109 LEU A N 1
ATOM 864 C CA . LEU A 1 109 ? 26.492 10.109 -5.302 1.00 42.38 109 LEU A CA 1
ATOM 865 C C . LEU A 1 109 ? 26.575 9.956 -3.788 1.00 42.38 109 LEU A C 1
ATOM 867 O O . LEU A 1 109 ? 25.985 9.059 -3.188 1.00 42.38 109 LEU A O 1
ATOM 871 N N . ALA A 1 110 ? 27.374 10.846 -3.205 1.00 38.16 110 ALA A N 1
ATOM 872 C CA . ALA A 1 110 ? 27.591 10.989 -1.782 1.00 38.16 110 ALA A CA 1
ATOM 873 C C . ALA A 1 110 ? 26.267 11.119 -1.014 1.00 38.16 110 ALA A C 1
ATOM 875 O O . ALA A 1 110 ? 25.311 11.740 -1.477 1.00 38.16 110 ALA A O 1
ATOM 876 N N . ALA A 1 111 ? 26.259 10.525 0.178 1.00 45.81 111 ALA A N 1
ATOM 877 C CA . ALA A 1 111 ? 25.139 10.491 1.101 1.00 45.81 111 ALA A CA 1
ATOM 878 C C . ALA A 1 111 ? 24.593 11.895 1.419 1.00 45.81 111 ALA A C 1
ATOM 880 O O . ALA A 1 111 ? 25.340 12.790 1.812 1.00 45.81 111 ALA A O 1
ATOM 881 N N . GLY A 1 112 ? 23.274 12.047 1.322 1.00 34.12 112 GLY A N 1
ATOM 882 C CA . GLY A 1 112 ? 22.543 13.231 1.761 1.00 34.12 112 GLY A CA 1
ATOM 883 C C . GLY A 1 112 ? 21.074 12.881 1.962 1.00 34.12 112 GLY A C 1
ATOM 884 O O . GLY A 1 112 ? 20.421 12.432 1.030 1.00 34.12 112 GLY A O 1
ATOM 885 N N . ALA A 1 113 ? 20.625 13.000 3.207 1.00 46.88 113 ALA A N 1
ATOM 886 C CA . ALA A 1 113 ? 19.336 12.588 3.748 1.00 46.88 113 ALA A CA 1
ATOM 887 C C . ALA A 1 113 ? 18.120 13.125 2.982 1.00 46.88 113 ALA A C 1
ATOM 889 O O . ALA A 1 113 ? 18.087 14.311 2.702 1.00 46.88 113 ALA A O 1
ATOM 890 N N . ASP A 1 114 ? 17.104 12.278 2.789 1.00 40.69 114 ASP A N 1
ATOM 891 C CA . ASP A 1 114 ? 15.692 12.681 2.819 1.00 40.69 114 ASP A CA 1
ATOM 892 C C . ASP A 1 114 ? 14.816 11.449 3.099 1.00 40.69 114 ASP A C 1
ATOM 894 O O . ASP A 1 114 ? 14.540 10.611 2.239 1.00 40.69 114 ASP A O 1
ATOM 898 N N . GLY A 1 115 ? 14.441 11.301 4.370 1.00 38.09 115 GLY A N 1
ATOM 899 C CA . GLY A 1 115 ? 13.467 10.317 4.829 1.00 38.09 115 GLY A CA 1
ATOM 900 C C . GLY A 1 115 ? 12.019 10.788 4.617 1.00 38.09 115 GLY A C 1
ATOM 901 O O . GLY A 1 115 ? 11.774 11.936 4.251 1.00 38.09 115 GLY A O 1
ATOM 902 N N . PRO A 1 116 ? 11.026 9.922 4.885 1.00 39.50 116 PRO A N 1
ATOM 903 C CA . PRO A 1 116 ? 9.603 10.124 4.569 1.00 39.50 116 PRO A CA 1
ATOM 904 C C . PRO A 1 116 ? 8.877 11.233 5.367 1.00 39.50 116 PRO A C 1
ATOM 906 O O . PRO A 1 116 ? 7.648 11.271 5.392 1.00 39.50 116 PRO A O 1
ATOM 909 N N . GLU A 1 117 ? 9.596 12.158 6.000 1.00 41.34 117 GLU A N 1
ATOM 910 C CA . GLU A 1 117 ? 9.026 13.238 6.819 1.00 41.34 117 GLU A CA 1
ATOM 911 C C . GLU A 1 117 ? 8.501 14.428 5.987 1.00 41.34 117 GLU A C 1
ATOM 913 O O . GLU A 1 117 ? 7.709 15.228 6.485 1.00 41.34 117 GLU A O 1
ATOM 918 N N . ALA A 1 118 ? 8.853 14.530 4.699 1.00 38.31 118 ALA A N 1
ATOM 919 C CA . ALA A 1 118 ? 8.468 15.672 3.861 1.00 38.31 118 ALA A CA 1
ATOM 920 C C . ALA A 1 118 ? 7.030 15.608 3.291 1.00 38.31 118 ALA A C 1
ATOM 922 O O . ALA A 1 118 ? 6.405 16.651 3.094 1.00 38.31 118 ALA A O 1
ATOM 923 N N . GLU A 1 119 ? 6.451 14.419 3.064 1.00 36.69 119 GLU A N 1
ATOM 924 C CA . GLU A 1 119 ? 5.112 14.304 2.443 1.00 36.69 119 GLU A CA 1
ATOM 925 C C . GLU A 1 119 ? 3.943 14.530 3.421 1.00 36.69 119 GLU A C 1
ATOM 927 O O . GLU A 1 119 ? 2.822 14.801 2.984 1.00 36.69 119 GLU A O 1
ATOM 932 N N . ALA A 1 120 ? 4.189 14.512 4.738 1.00 36.97 120 ALA A N 1
ATOM 933 C CA . ALA A 1 120 ? 3.176 14.823 5.755 1.00 36.97 120 ALA A CA 1
ATOM 934 C C . ALA A 1 120 ? 2.665 16.280 5.680 1.00 36.97 120 ALA A C 1
ATOM 936 O O . ALA A 1 120 ? 1.621 16.599 6.243 1.00 36.97 120 ALA A O 1
ATOM 937 N N . ARG A 1 121 ? 3.358 17.163 4.945 1.00 39.12 121 ARG A N 1
ATOM 938 C CA . ARG A 1 121 ? 2.940 18.554 4.701 1.00 39.12 121 ARG A CA 1
ATOM 939 C C . ARG A 1 121 ? 1.933 18.732 3.563 1.00 39.12 121 ARG A C 1
ATOM 941 O O . ARG A 1 121 ? 1.382 19.820 3.438 1.00 39.12 121 ARG A O 1
ATOM 948 N N . LEU A 1 122 ? 1.677 17.711 2.740 1.00 40.19 122 LEU A N 1
ATOM 949 C CA . LEU A 1 122 ? 0.829 17.865 1.547 1.00 40.19 122 LEU A CA 1
ATOM 950 C C . LEU A 1 122 ? -0.660 17.547 1.776 1.00 40.19 122 LEU A C 1
ATOM 952 O O . LEU A 1 122 ? -1.463 17.691 0.859 1.00 40.19 122 LEU A O 1
ATOM 956 N N . PHE A 1 123 ? -1.033 17.146 2.994 1.00 44.06 123 PHE A N 1
ATOM 957 C CA . PHE A 1 123 ? -2.423 17.050 3.445 1.00 44.06 123 PHE A CA 1
ATOM 958 C C . PHE A 1 123 ? -2.642 17.993 4.638 1.00 44.06 123 PHE A C 1
ATOM 960 O O . PHE A 1 123 ? -2.685 17.528 5.779 1.00 44.06 123 PHE A O 1
ATOM 967 N N . PRO A 1 124 ? -2.756 19.319 4.426 1.00 36.03 124 PRO A N 1
ATOM 968 C CA . PRO A 1 124 ? -3.361 20.163 5.446 1.00 36.03 124 PRO A CA 1
ATOM 969 C C . PRO A 1 124 ? -4.807 19.687 5.685 1.00 36.03 124 PRO A C 1
ATOM 971 O O . PRO A 1 124 ? -5.468 19.263 4.730 1.00 36.03 124 PRO A O 1
ATOM 974 N N . PRO A 1 125 ? -5.325 19.729 6.927 1.00 36.78 125 PRO A N 1
ATOM 975 C CA . PRO A 1 125 ? -6.758 19.596 7.130 1.00 36.78 125 PRO A CA 1
ATOM 976 C C . PRO A 1 125 ? -7.416 20.755 6.376 1.00 36.78 125 PRO A C 1
ATOM 978 O O . PRO A 1 125 ? -7.118 21.915 6.658 1.00 36.78 125 PRO A O 1
ATOM 981 N N . GLU A 1 126 ? -8.281 20.468 5.403 1.00 39.50 126 GLU A N 1
ATOM 982 C CA . GLU A 1 126 ? -9.226 21.485 4.948 1.00 39.50 126 GLU A CA 1
ATOM 983 C C . GLU A 1 126 ? -10.188 21.727 6.113 1.00 39.50 126 GLU A C 1
ATOM 985 O O . GLU A 1 126 ? -11.134 20.977 6.351 1.00 39.50 126 GLU A O 1
ATOM 990 N N . VAL A 1 127 ? -9.829 22.720 6.926 1.00 42.31 127 VAL A N 1
ATOM 991 C CA . VAL A 1 127 ? -10.661 23.289 7.979 1.00 42.31 127 VAL A CA 1
ATOM 992 C C . VAL A 1 127 ? -11.743 24.099 7.274 1.00 42.31 127 VAL A C 1
ATOM 994 O O . VAL A 1 127 ? -11.424 25.006 6.504 1.00 42.31 127 VAL A O 1
ATOM 997 N N . SER A 1 128 ? -13.002 23.731 7.511 1.00 43.12 128 SER A N 1
ATOM 998 C CA . SER A 1 128 ? -14.158 24.556 7.156 1.00 43.12 128 SER A CA 1
ATOM 999 C C . SER A 1 128 ? -14.403 25.642 8.192 1.00 43.12 128 SER A C 1
ATOM 1001 O O . SER A 1 128 ? -14.032 25.435 9.370 1.00 43.12 128 SER A O 1
#

Radius of gyration: 16.18 Å; chains: 1; bounding box: 46×37×38 Å

Foldseek 3Di:
DDLQLLPDVVLLVCLLVLPPVSLVVVCVNALVVLLVCQCAPDDDVPDTQGHPVDNVVSVVLSVVLSCVCSDNVNSNPDPSNDGVNVVSVVSSNVSSVVVVVCPPDDDPDDDDDDDPPPCVVVDDPPDD

Sequence (128 aa):
MDADLTRDRALLDAFRRGERAALERVYRAHVDDVVRLFRHGFVAGEARVAGLGDLDRCLELTQDVFLRAFSPAARAGYDGLRPYRPYLLRIARNLLIDRLRAGGPEVPLAAGADGPEAEARLFPPEVS

pLDDT: mean 83.15, std 22.0, range [34.12, 98.38]